Protein AF-Q097K4-F1 (afdb_monomer_lite)

Organism: Stigmatella aurantiaca (strain DW4/3-1) (NCBI:txid378806)

Secondary structure (DSSP, 8-state):
-----------------EEEEEE-TTS-EEEEEE-TTSPBPPPPPPPGGGPPPPP------SSHHHHHHHHHHHHHHHHHHHH-S----SS----------

Foldseek 3Di:
DDDDDPPDPPPPPPQPFDWDWDQDPVRDTDIFTAGPVGDGDADDDDDPVRDDDDDDDDDDPPDPVSVVVVVVVVVVVVVPVVVDDPDCPDDHDPPDDDDDD

Radius of gyration: 23.15 Å; chains: 1; bounding box: 72×37×52 Å

Sequence (101 aa):
MLSGRPCLPHHSAEDTMRRRYTIHRDGDLLVEELDAEGNAIDPEPVPPEERLPVELVVLAPDGEEGRAQLLDLMELALSIEAEGPPPNPNGPDKFKLPVIS

Structure (mmCIF, N/CA/C/O backbone):
data_AF-Q097K4-F1
#
_entry.id   AF-Q097K4-F1
#
loop_
_atom_site.group_PDB
_atom_site.id
_atom_site.type_symbol
_atom_site.label_atom_id
_atom_site.label_alt_id
_atom_site.label_comp_id
_atom_site.label_asym_id
_atom_site.label_entity_id
_atom_site.label_seq_id
_atom_site.pdbx_PDB_ins_code
_atom_site.Cartn_x
_atom_site.Cartn_y
_atom_site.Cartn_z
_atom_site.occupancy
_atom_site.B_iso_or_equiv
_atom_site.auth_seq_id
_atom_site.auth_comp_id
_atom_site.auth_asym_id
_atom_site.auth_atom_id
_atom_site.pdbx_PDB_model_num
ATOM 1 N N . MET A 1 1 ? 54.057 -22.035 -35.093 1.00 40.56 1 MET A N 1
ATOM 2 C CA . MET A 1 1 ? 53.552 -20.674 -34.814 1.00 40.56 1 MET A CA 1
ATOM 3 C C . MET A 1 1 ? 52.034 -20.755 -34.777 1.00 40.56 1 MET A C 1
ATOM 5 O O . MET A 1 1 ? 51.415 -20.829 -35.827 1.00 40.56 1 MET A O 1
ATOM 9 N N . LEU A 1 2 ? 51.451 -20.903 -33.586 1.00 43.19 2 LEU A N 1
ATOM 10 C CA . LEU A 1 2 ? 50.000 -21.001 -33.410 1.00 43.19 2 LEU A CA 1
ATOM 11 C C . LEU A 1 2 ? 49.436 -19.578 -33.377 1.00 43.19 2 LEU A C 1
ATOM 13 O O . LEU A 1 2 ? 49.703 -18.832 -32.439 1.00 43.19 2 LEU A O 1
ATOM 17 N N . SER A 1 3 ? 48.719 -19.185 -34.429 1.00 41.84 3 SER A N 1
ATOM 18 C CA . SER A 1 3 ? 48.012 -17.907 -34.490 1.00 41.84 3 SER A CA 1
ATOM 19 C C . SER A 1 3 ? 46.866 -17.928 -33.477 1.00 41.84 3 SER A C 1
ATOM 21 O O . SER A 1 3 ? 45.863 -18.616 -33.687 1.00 41.84 3 SER A O 1
ATOM 23 N N . GLY A 1 4 ? 47.024 -17.199 -32.373 1.00 40.03 4 GLY A N 1
ATOM 24 C CA . GLY A 1 4 ? 45.947 -16.934 -31.428 1.00 40.03 4 GLY A CA 1
ATOM 25 C C . GLY A 1 4 ? 44.842 -16.158 -32.134 1.00 40.03 4 GLY A C 1
ATOM 26 O O . GLY A 1 4 ? 45.039 -15.013 -32.535 1.00 40.03 4 GLY A O 1
ATOM 27 N N . ARG A 1 5 ? 43.690 -16.801 -32.333 1.00 44.28 5 ARG A N 1
ATOM 28 C CA . ARG A 1 5 ? 42.470 -16.104 -32.743 1.00 44.28 5 ARG A CA 1
ATOM 29 C C . ARG A 1 5 ? 42.081 -15.164 -31.598 1.00 44.28 5 ARG A C 1
ATOM 31 O O . ARG A 1 5 ? 42.009 -15.644 -30.467 1.00 44.28 5 ARG A O 1
ATOM 38 N N . PRO A 1 6 ? 41.840 -13.866 -31.841 1.00 42.97 6 PRO A N 1
ATOM 39 C CA . PRO A 1 6 ? 41.269 -13.016 -30.815 1.00 42.97 6 PRO A CA 1
ATOM 40 C C . PRO A 1 6 ? 39.868 -13.545 -30.517 1.00 42.97 6 PRO A C 1
ATOM 42 O O . PRO A 1 6 ? 39.008 -13.591 -31.398 1.00 42.97 6 PRO A O 1
ATOM 45 N N . CYS A 1 7 ? 39.660 -14.002 -29.286 1.00 35.94 7 CYS A N 1
ATOM 46 C CA . CYS A 1 7 ? 38.328 -14.208 -28.751 1.00 35.94 7 CYS A CA 1
ATOM 47 C C . CYS A 1 7 ? 37.652 -12.836 -28.767 1.00 35.94 7 CYS A C 1
ATOM 49 O O . CYS A 1 7 ? 37.961 -11.980 -27.940 1.00 35.94 7 CYS A O 1
ATOM 51 N N . LEU A 1 8 ? 36.790 -12.597 -29.754 1.00 48.06 8 LEU A N 1
ATOM 52 C CA . LEU A 1 8 ? 35.821 -11.515 -29.668 1.00 48.06 8 LEU A CA 1
ATOM 53 C C . LEU A 1 8 ? 35.042 -11.739 -28.366 1.00 48.06 8 LEU A C 1
ATOM 55 O O . LEU A 1 8 ? 34.588 -12.869 -28.149 1.00 48.06 8 LEU A O 1
ATOM 59 N N . PRO A 1 9 ? 34.881 -10.732 -27.490 1.00 41.81 9 PRO A N 1
ATOM 60 C CA . PRO A 1 9 ? 33.881 -10.844 -26.453 1.00 41.81 9 PRO A CA 1
ATOM 61 C C . PRO A 1 9 ? 32.540 -10.916 -27.180 1.00 41.81 9 PRO A C 1
ATOM 63 O O . PRO A 1 9 ? 32.025 -9.921 -27.688 1.00 41.81 9 PRO A O 1
ATOM 66 N N . HIS A 1 10 ? 31.985 -12.122 -27.265 1.00 38.84 10 HIS A N 1
ATOM 67 C CA . HIS A 1 10 ? 30.548 -12.281 -27.331 1.00 38.84 10 HIS A CA 1
ATOM 68 C C . HIS A 1 10 ? 30.015 -11.680 -26.028 1.00 38.84 10 HIS A C 1
ATOM 70 O O . HIS A 1 10 ? 29.843 -12.381 -25.037 1.00 38.84 10 HIS A O 1
ATOM 76 N N . HIS A 1 11 ? 29.792 -10.365 -26.013 1.00 38.44 11 HIS A N 1
ATOM 77 C CA . HIS A 1 11 ? 28.776 -9.787 -25.151 1.00 38.44 11 HIS A CA 1
ATOM 78 C C . HIS A 1 11 ? 27.442 -10.295 -25.696 1.00 38.44 11 HIS A C 1
ATOM 80 O O . HIS A 1 11 ? 26.761 -9.625 -26.467 1.00 38.44 11 HIS A O 1
ATOM 86 N N . SER A 1 12 ? 27.117 -11.548 -25.369 1.00 40.56 12 SER A N 1
ATOM 87 C CA . SER A 1 12 ? 25.728 -11.958 -25.314 1.00 40.56 12 SER A CA 1
ATOM 88 C C . SER A 1 12 ? 25.077 -11.034 -24.299 1.00 40.56 12 SER A C 1
ATOM 90 O O . SER A 1 12 ? 25.522 -10.946 -23.155 1.00 40.56 12 SER A O 1
ATOM 92 N N . ALA A 1 13 ? 24.083 -10.295 -24.772 1.00 41.97 13 ALA A N 1
ATOM 93 C CA . ALA A 1 13 ? 23.161 -9.512 -23.979 1.00 41.97 13 ALA A CA 1
ATOM 94 C C . ALA A 1 13 ? 22.347 -10.450 -23.072 1.00 41.97 13 ALA A C 1
ATOM 96 O O . ALA A 1 13 ? 21.171 -10.697 -23.302 1.00 41.97 13 ALA A O 1
ATOM 97 N N . GLU A 1 14 ? 23.001 -11.028 -22.073 1.00 47.31 14 GLU A N 1
ATOM 98 C CA . GLU A 1 14 ? 22.340 -11.477 -20.861 1.00 47.31 14 GLU A CA 1
ATOM 99 C C . GLU A 1 14 ? 22.460 -10.308 -19.899 1.00 47.31 14 GLU A C 1
ATOM 101 O O . GLU A 1 14 ? 23.411 -10.186 -19.126 1.00 47.31 14 GLU A O 1
ATOM 106 N N . ASP A 1 15 ? 21.512 -9.388 -20.044 1.00 53.56 15 ASP A N 1
ATOM 107 C CA . ASP A 1 15 ? 21.176 -8.417 -19.021 1.00 53.56 15 ASP A CA 1
ATOM 108 C C . ASP A 1 15 ? 20.769 -9.228 -17.786 1.00 53.56 15 ASP A C 1
ATOM 110 O O . ASP A 1 15 ? 19.637 -9.688 -17.648 1.00 53.56 15 ASP A O 1
ATOM 114 N N . THR A 1 16 ? 21.757 -9.613 -16.975 1.00 59.94 16 THR A N 1
ATOM 115 C CA . THR A 1 16 ? 21.524 -10.403 -15.770 1.00 59.94 16 THR A CA 1
ATOM 116 C C . THR A 1 16 ? 20.621 -9.575 -14.876 1.00 59.94 16 THR A C 1
ATOM 118 O O . THR A 1 16 ? 21.115 -8.661 -14.224 1.00 59.94 16 THR A O 1
ATOM 121 N N . MET A 1 17 ? 19.323 -9.884 -14.849 1.00 68.81 17 MET A N 1
ATOM 122 C CA . MET A 1 17 ? 18.383 -9.319 -13.887 1.00 68.81 17 MET A CA 1
ATOM 123 C C . MET A 1 17 ? 18.961 -9.515 -12.485 1.00 68.81 17 MET A C 1
ATOM 125 O O . MET A 1 17 ? 19.054 -10.636 -11.975 1.00 68.81 17 MET A O 1
ATOM 129 N N . ARG A 1 18 ? 19.414 -8.419 -11.878 1.00 83.88 18 ARG A N 1
ATOM 130 C CA . ARG A 1 18 ? 19.979 -8.406 -10.529 1.00 83.88 18 ARG A CA 1
ATOM 131 C C . ARG A 1 18 ? 18.874 -8.023 -9.563 1.00 83.88 18 ARG A C 1
ATOM 133 O O . ARG A 1 18 ? 18.064 -7.155 -9.859 1.00 83.88 18 ARG A O 1
ATOM 140 N N . ARG A 1 19 ? 18.833 -8.672 -8.401 1.00 90.38 19 ARG A N 1
ATOM 141 C CA . ARG A 1 19 ? 17.842 -8.384 -7.359 1.00 90.38 19 ARG A CA 1
ATOM 142 C C . ARG A 1 19 ? 18.525 -8.087 -6.034 1.00 90.38 19 ARG A C 1
ATOM 144 O O . ARG A 1 19 ? 19.432 -8.823 -5.640 1.00 90.38 19 ARG A O 1
ATOM 151 N N . ARG A 1 20 ? 18.091 -7.029 -5.347 1.00 91.00 20 ARG A N 1
ATOM 152 C CA . ARG A 1 20 ? 18.491 -6.718 -3.969 1.00 91.00 20 ARG A CA 1
ATOM 153 C C . ARG A 1 20 ? 17.371 -7.126 -3.023 1.00 91.00 20 ARG A C 1
ATOM 155 O O . ARG A 1 20 ? 16.231 -6.717 -3.204 1.00 91.00 20 ARG A O 1
ATOM 162 N N . TYR A 1 21 ? 17.726 -7.929 -2.026 1.00 91.38 21 TYR A N 1
ATOM 163 C CA . TYR A 1 21 ? 16.814 -8.417 -0.999 1.00 91.38 21 TYR A CA 1
ATOM 164 C C . TYR A 1 21 ? 17.058 -7.646 0.295 1.00 91.38 21 TYR A C 1
ATOM 166 O O . TYR A 1 21 ? 18.168 -7.689 0.830 1.00 91.38 21 TYR A O 1
ATOM 174 N N . THR A 1 22 ? 16.032 -6.971 0.802 1.00 90.62 22 THR A N 1
ATOM 175 C CA . THR A 1 22 ? 16.083 -6.246 2.075 1.00 90.62 22 THR A CA 1
ATOM 176 C C . THR A 1 22 ? 15.049 -6.844 3.017 1.00 90.62 22 THR A C 1
ATOM 178 O O . THR A 1 22 ? 13.875 -6.909 2.675 1.00 90.62 22 THR A O 1
ATOM 181 N N . ILE A 1 23 ? 15.483 -7.290 4.196 1.00 90.88 23 ILE A N 1
ATOM 182 C CA . ILE A 1 23 ? 14.578 -7.781 5.241 1.00 90.88 23 ILE A CA 1
ATOM 183 C C . ILE A 1 23 ? 14.273 -6.616 6.178 1.00 90.88 23 ILE A C 1
ATOM 185 O O . ILE A 1 23 ? 15.187 -6.049 6.784 1.00 90.88 23 ILE A O 1
ATOM 189 N N . HIS A 1 24 ? 13.001 -6.256 6.289 1.00 87.62 24 HIS A N 1
ATOM 190 C CA . HIS A 1 24 ? 12.525 -5.238 7.213 1.00 87.62 24 HIS A CA 1
ATOM 191 C C . HIS A 1 24 ? 12.351 -5.797 8.637 1.00 87.62 24 HIS A C 1
ATOM 193 O O . HIS A 1 24 ? 12.340 -7.006 8.870 1.00 87.62 24 HIS A O 1
ATOM 199 N N . ARG A 1 25 ? 12.255 -4.904 9.634 1.00 82.31 25 ARG A N 1
ATOM 200 C CA . ARG A 1 25 ? 12.169 -5.289 11.060 1.00 82.31 25 ARG A CA 1
ATOM 201 C C . ARG A 1 25 ? 10.890 -6.046 11.425 1.00 82.31 25 ARG A C 1
ATOM 203 O O . ARG A 1 25 ? 10.905 -6.802 12.390 1.00 82.31 25 ARG A O 1
ATOM 210 N N . ASP A 1 26 ? 9.813 -5.814 10.691 1.00 86.25 26 ASP A N 1
ATOM 211 C CA . ASP A 1 26 ? 8.538 -6.539 10.785 1.00 86.25 26 ASP A CA 1
ATOM 212 C C . ASP A 1 26 ? 8.603 -7.943 10.152 1.00 86.25 26 ASP A C 1
ATOM 214 O O . ASP A 1 26 ? 7.701 -8.750 10.365 1.00 86.25 26 ASP A O 1
ATOM 218 N N . GLY A 1 27 ? 9.705 -8.272 9.467 1.00 86.56 27 GLY A N 1
ATOM 219 C CA . GLY A 1 27 ? 9.915 -9.544 8.786 1.00 86.56 27 GLY A CA 1
ATOM 220 C C . GLY A 1 27 ? 9.590 -9.504 7.294 1.00 86.56 27 GLY A C 1
ATOM 221 O O . GLY A 1 27 ? 9.766 -10.527 6.629 1.00 86.56 27 GLY A O 1
ATOM 222 N N . ASP A 1 28 ? 9.178 -8.353 6.759 1.00 87.25 28 ASP A N 1
ATOM 223 C CA . ASP A 1 28 ? 8.841 -8.228 5.346 1.00 87.25 28 ASP A CA 1
ATOM 224 C C . ASP A 1 28 ? 10.091 -8.316 4.464 1.00 87.25 28 ASP A C 1
ATOM 226 O O . ASP A 1 28 ? 11.141 -7.728 4.745 1.00 87.25 28 ASP A O 1
ATOM 230 N N . LEU A 1 29 ? 9.977 -9.073 3.371 1.00 86.88 29 LEU A N 1
ATOM 231 C CA . LEU A 1 29 ? 11.025 -9.209 2.367 1.00 86.88 29 LEU A CA 1
ATOM 232 C C . LEU A 1 29 ? 10.743 -8.261 1.203 1.00 86.88 29 LEU A C 1
ATOM 234 O O . LEU A 1 29 ? 9.826 -8.486 0.416 1.00 86.88 29 LEU A O 1
ATOM 238 N N . LEU A 1 30 ? 11.585 -7.245 1.057 1.00 84.62 30 LEU A N 1
ATOM 239 C CA . LEU A 1 30 ? 11.577 -6.353 -0.093 1.00 84.62 30 LEU A CA 1
ATOM 240 C C . LEU A 1 30 ? 12.535 -6.874 -1.158 1.00 84.62 30 LEU A C 1
ATOM 242 O O . LEU A 1 30 ? 13.674 -7.245 -0.861 1.00 84.62 30 LEU A O 1
ATOM 246 N N . VAL A 1 31 ? 12.064 -6.877 -2.401 1.00 86.94 31 VAL A N 1
ATOM 247 C CA . VAL A 1 31 ? 12.839 -7.278 -3.575 1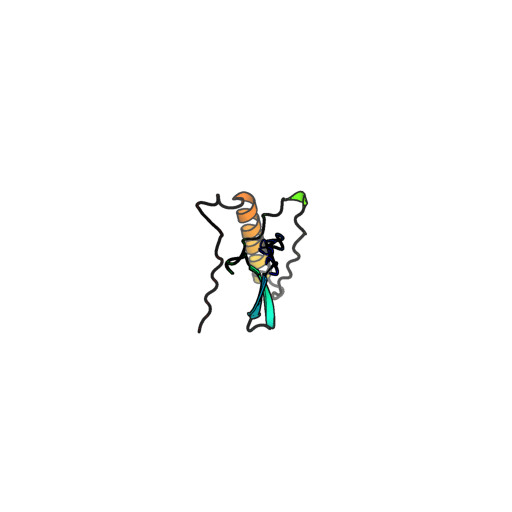.00 86.94 31 VAL A CA 1
ATOM 248 C C . VAL A 1 31 ? 12.864 -6.108 -4.545 1.00 86.94 31 VAL A C 1
ATOM 250 O O . VAL A 1 31 ? 11.824 -5.705 -5.051 1.00 86.94 31 VAL A O 1
ATOM 253 N N . GLU A 1 32 ? 14.053 -5.573 -4.801 1.00 87.50 32 GLU A N 1
ATOM 254 C CA . GLU A 1 32 ? 14.269 -4.519 -5.796 1.00 87.50 32 GLU A CA 1
ATOM 255 C C . GLU A 1 32 ? 14.980 -5.102 -7.013 1.00 87.50 32 GLU A C 1
ATOM 257 O O . GLU A 1 32 ? 15.993 -5.793 -6.863 1.00 87.50 32 GLU A O 1
ATOM 262 N N . GLU A 1 33 ? 14.485 -4.806 -8.212 1.00 88.12 33 GLU A N 1
ATOM 263 C CA . GLU A 1 33 ? 15.185 -5.122 -9.457 1.00 88.12 33 GLU A CA 1
ATOM 264 C C . GLU A 1 33 ? 16.237 -4.051 -9.744 1.00 88.12 33 GLU A C 1
ATOM 266 O O . GLU A 1 33 ? 16.004 -2.863 -9.517 1.00 88.12 33 GLU A O 1
ATOM 271 N N . LEU A 1 34 ? 17.423 -4.480 -10.176 1.00 88.19 34 LEU A N 1
ATOM 272 C CA . LEU A 1 34 ? 18.566 -3.611 -10.416 1.00 88.19 34 LEU A CA 1
ATOM 273 C C . LEU A 1 34 ? 19.004 -3.650 -11.878 1.00 88.19 34 LEU A C 1
ATOM 275 O O . LEU A 1 34 ? 19.031 -4.721 -12.489 1.00 88.19 34 LEU A O 1
ATOM 279 N N . ASP A 1 35 ? 19.421 -2.490 -12.381 1.00 85.62 35 ASP A N 1
ATOM 280 C CA . ASP A 1 35 ? 20.063 -2.339 -13.685 1.00 85.62 35 ASP A CA 1
ATOM 281 C C . ASP A 1 35 ? 21.489 -2.935 -13.698 1.00 85.62 35 ASP A C 1
ATOM 283 O O . ASP A 1 35 ? 22.014 -3.455 -12.697 1.00 85.62 35 ASP A O 1
ATOM 287 N N . ALA A 1 36 ? 22.141 -2.877 -14.860 1.00 85.75 36 ALA A N 1
ATOM 288 C CA . ALA A 1 36 ? 23.498 -3.382 -15.048 1.00 85.75 36 ALA A CA 1
ATOM 289 C C . ALA A 1 36 ? 24.538 -2.649 -14.172 1.00 85.75 36 ALA A C 1
ATOM 291 O O . ALA A 1 36 ? 25.571 -3.228 -13.808 1.00 85.75 36 ALA A O 1
ATOM 292 N N . GLU A 1 37 ? 24.250 -1.410 -13.787 1.00 86.00 37 GLU A N 1
ATOM 293 C CA . GLU A 1 37 ? 25.045 -0.540 -12.926 1.00 86.00 37 GLU A CA 1
ATOM 294 C C . GLU A 1 37 ? 24.764 -0.766 -11.426 1.00 86.00 37 GLU A C 1
ATOM 296 O O . GLU A 1 37 ? 25.538 -0.318 -10.577 1.00 86.00 37 GLU A O 1
ATOM 301 N N . GLY A 1 38 ? 23.715 -1.523 -11.087 1.00 82.19 38 GLY A N 1
ATOM 302 C CA . GLY A 1 38 ? 23.301 -1.841 -9.721 1.00 82.19 38 GLY A CA 1
ATOM 303 C C . GLY A 1 38 ? 22.335 -0.831 -9.086 1.00 82.19 38 GLY A C 1
ATOM 304 O O . GLY A 1 38 ? 22.115 -0.887 -7.870 1.00 82.19 38 GLY A O 1
ATOM 305 N N . ASN A 1 39 ? 21.757 0.085 -9.863 1.00 84.94 39 ASN A N 1
ATOM 306 C CA . ASN A 1 39 ? 20.715 0.999 -9.403 1.00 84.94 39 ASN A CA 1
ATOM 307 C C . ASN A 1 39 ? 19.343 0.333 -9.466 1.00 84.94 39 ASN A C 1
ATOM 309 O O . ASN A 1 39 ? 19.102 -0.517 -10.313 1.00 84.94 39 ASN A O 1
ATOM 313 N N . ALA A 1 40 ? 18.438 0.742 -8.574 1.00 84.50 40 ALA A N 1
ATOM 314 C CA . ALA A 1 40 ? 17.060 0.265 -8.597 1.00 84.50 40 ALA A CA 1
ATOM 315 C C . ALA A 1 40 ? 16.345 0.722 -9.876 1.00 84.50 40 ALA A C 1
ATOM 317 O O . ALA A 1 40 ? 16.407 1.902 -10.231 1.00 84.50 40 ALA A O 1
ATOM 318 N N . ILE A 1 41 ? 15.668 -0.222 -10.522 1.00 84.38 41 ILE A N 1
ATOM 319 C CA . ILE A 1 41 ? 14.786 0.012 -11.659 1.00 84.38 41 ILE A CA 1
ATOM 320 C C . ILE A 1 41 ? 13.420 0.431 -11.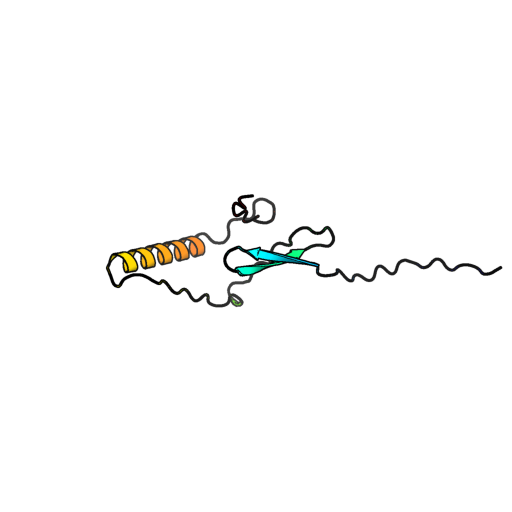115 1.00 84.38 41 ILE A C 1
ATOM 322 O O . ILE A 1 41 ? 12.905 -0.171 -10.172 1.00 84.38 41 ILE A O 1
ATOM 326 N N . ASP A 1 42 ? 12.850 1.478 -11.706 1.00 79.62 42 ASP A N 1
ATOM 327 C CA . ASP A 1 42 ? 11.488 1.914 -11.404 1.00 79.62 42 ASP A CA 1
ATOM 328 C C . ASP A 1 42 ? 10.494 0.913 -12.008 1.00 79.62 42 ASP A C 1
ATOM 330 O O . ASP A 1 42 ? 10.651 0.565 -13.185 1.00 79.62 42 ASP A O 1
ATOM 334 N N . PRO A 1 43 ? 9.497 0.419 -11.254 1.00 75.12 43 PRO A N 1
ATOM 335 C CA . PRO A 1 43 ? 8.505 -0.481 -11.817 1.00 75.12 43 PRO A CA 1
ATOM 336 C C . PRO A 1 43 ? 7.749 0.194 -12.964 1.00 75.12 43 PRO A C 1
ATOM 338 O O . PRO A 1 43 ? 7.367 1.363 -12.889 1.00 75.12 43 PRO A O 1
ATOM 341 N N . GLU A 1 44 ? 7.509 -0.567 -14.028 1.00 77.94 44 GLU A N 1
ATOM 342 C CA . GLU A 1 44 ? 6.716 -0.089 -15.154 1.00 77.94 44 GLU A CA 1
ATOM 343 C C . GLU A 1 44 ? 5.271 0.214 -14.700 1.00 77.94 44 GLU A C 1
ATOM 345 O O . GLU A 1 44 ? 4.674 -0.582 -13.965 1.00 77.94 44 GLU A O 1
ATOM 350 N N . PRO A 1 45 ? 4.679 1.349 -15.118 1.00 78.69 45 PRO A N 1
ATOM 351 C CA . PRO A 1 45 ? 3.294 1.666 -14.797 1.00 78.69 45 PRO A CA 1
ATOM 352 C C . PRO A 1 45 ? 2.320 0.608 -15.329 1.00 78.69 45 PRO A C 1
ATOM 354 O O . PRO A 1 45 ? 2.299 0.316 -16.521 1.00 78.69 45 PRO A O 1
ATOM 357 N N . VAL A 1 46 ? 1.450 0.092 -14.457 1.00 80.31 46 VAL A N 1
ATOM 358 C CA . VAL A 1 46 ? 0.425 -0.891 -14.840 1.00 80.31 46 VAL A CA 1
ATOM 359 C C . VAL A 1 46 ? -0.813 -0.178 -15.409 1.00 80.31 46 VAL A C 1
ATOM 361 O O . VAL A 1 46 ? -1.400 0.680 -14.717 1.00 80.31 46 VAL A O 1
ATOM 364 N N . PRO A 1 47 ? -1.246 -0.508 -16.642 1.00 82.69 47 PRO A N 1
ATOM 365 C CA . PRO A 1 47 ? -2.426 0.102 -17.241 1.00 82.69 47 PRO A CA 1
ATOM 366 C C . PRO A 1 47 ? -3.695 -0.281 -16.454 1.00 82.69 47 PRO A C 1
ATOM 368 O O . PRO A 1 47 ? -3.736 -1.362 -15.865 1.00 82.69 47 PRO A O 1
ATOM 371 N N . PRO A 1 48 ? -4.730 0.585 -16.391 1.00 79.38 48 PRO A N 1
ATOM 372 C CA . PRO A 1 48 ? -5.917 0.368 -15.555 1.00 79.38 48 PRO A CA 1
ATOM 373 C C . PRO A 1 48 ? -6.589 -1.000 -15.720 1.00 79.38 48 PRO A C 1
ATOM 375 O O . PRO A 1 48 ? -7.034 -1.583 -14.737 1.00 79.38 48 PRO A O 1
ATOM 378 N N . GLU A 1 49 ? -6.626 -1.518 -16.943 1.00 84.25 49 GLU A N 1
ATOM 379 C CA . GLU A 1 49 ? -7.198 -2.814 -17.311 1.00 84.25 49 GLU A CA 1
ATOM 380 C C . GLU A 1 49 ? -6.435 -4.031 -16.758 1.00 84.25 49 GLU A C 1
ATOM 382 O O . GLU A 1 49 ? -7.018 -5.109 -16.650 1.00 84.25 49 GLU A O 1
ATOM 387 N N . GLU A 1 50 ? -5.163 -3.870 -16.383 1.00 86.75 50 GLU A N 1
ATOM 388 C CA . GLU A 1 50 ? -4.303 -4.932 -15.837 1.00 86.75 50 GLU A CA 1
ATOM 389 C C . GLU A 1 50 ? -4.113 -4.821 -14.318 1.00 86.75 50 GLU A C 1
ATOM 391 O O . GLU A 1 50 ? -3.490 -5.684 -13.693 1.00 86.75 50 GLU A O 1
ATOM 396 N N . ARG A 1 51 ? -4.657 -3.770 -13.693 1.00 83.38 51 ARG A N 1
ATOM 397 C CA . ARG A 1 51 ? -4.553 -3.577 -12.245 1.00 83.38 51 ARG A CA 1
ATOM 398 C C . ARG A 1 51 ? -5.350 -4.654 -11.518 1.00 83.38 51 ARG A C 1
ATOM 400 O O . ARG A 1 51 ? -6.548 -4.827 -11.736 1.00 83.38 51 ARG A O 1
ATOM 407 N N . LEU A 1 52 ? -4.681 -5.355 -10.610 1.00 85.81 52 LEU A N 1
ATOM 408 C CA . LEU A 1 52 ? -5.331 -6.304 -9.715 1.00 85.81 52 LEU A CA 1
ATOM 409 C C . LEU A 1 52 ? -6.078 -5.551 -8.599 1.00 85.81 52 LEU A C 1
ATOM 411 O O . LEU A 1 52 ? -5.579 -4.528 -8.121 1.00 85.81 52 LEU A O 1
ATOM 415 N N . PRO A 1 53 ? -7.257 -6.035 -8.163 1.00 81.56 53 PRO A N 1
ATOM 416 C CA . PRO A 1 53 ? -7.969 -5.431 -7.046 1.00 81.56 53 PRO A CA 1
ATOM 417 C C . PRO A 1 53 ? -7.139 -5.548 -5.765 1.00 81.56 53 PRO A C 1
ATOM 419 O O . PRO A 1 53 ? -6.601 -6.612 -5.456 1.00 81.56 53 PRO A O 1
ATOM 422 N N . VAL A 1 54 ? -7.063 -4.453 -5.011 1.00 81.44 54 VAL A N 1
ATOM 423 C CA . VAL A 1 54 ? -6.424 -4.422 -3.693 1.00 81.44 54 VAL A CA 1
ATOM 424 C C . VAL A 1 54 ? -7.497 -4.627 -2.632 1.00 81.44 54 VAL A C 1
ATOM 426 O O . VAL A 1 54 ? -8.466 -3.871 -2.566 1.00 81.44 54 VAL A O 1
ATOM 429 N N . GLU A 1 55 ? -7.327 -5.653 -1.802 1.00 84.00 55 GLU A N 1
ATOM 430 C CA . GLU A 1 55 ? -8.165 -5.867 -0.624 1.00 84.00 55 GLU A CA 1
ATOM 431 C C . GLU A 1 55 ? -7.557 -5.140 0.577 1.00 84.00 55 GLU A C 1
ATOM 433 O O . GLU A 1 55 ? -6.369 -5.280 0.871 1.00 84.00 55 GLU A O 1
ATOM 438 N N . LEU A 1 56 ? -8.383 -4.365 1.277 1.00 78.50 56 LEU A N 1
ATOM 439 C CA . LEU A 1 56 ? -7.987 -3.625 2.466 1.00 78.50 56 LEU A CA 1
ATOM 440 C C . LEU A 1 56 ? -8.841 -4.071 3.655 1.00 78.50 56 LEU A C 1
ATOM 442 O O . LEU A 1 56 ? -10.067 -3.970 3.625 1.00 78.50 56 LEU A O 1
ATOM 446 N N . VAL A 1 57 ? -8.180 -4.519 4.723 1.00 82.62 57 VAL A N 1
ATOM 447 C CA . VAL A 1 57 ? -8.823 -4.911 5.981 1.00 82.62 57 VAL A CA 1
ATOM 448 C C . VAL A 1 57 ? -8.447 -3.908 7.065 1.00 82.62 57 VAL A C 1
ATOM 450 O O . VAL A 1 57 ? -7.288 -3.822 7.466 1.00 82.62 57 VAL A O 1
ATOM 453 N N . VAL A 1 58 ? -9.435 -3.161 7.558 1.00 79.62 58 VAL A N 1
ATOM 454 C CA . VAL A 1 58 ? -9.256 -2.225 8.675 1.00 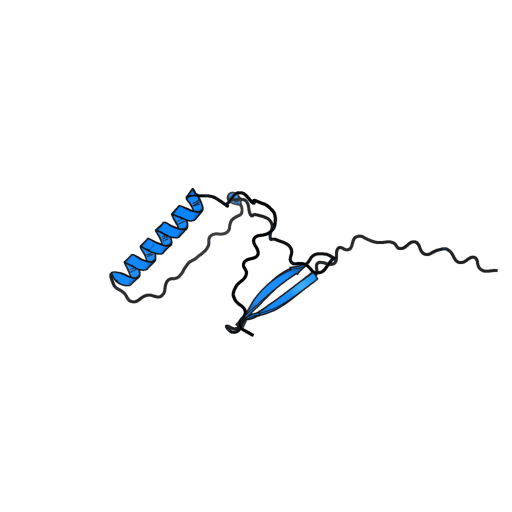79.62 58 VAL A CA 1
ATOM 455 C C . VAL A 1 58 ? -9.699 -2.904 9.965 1.00 79.62 58 VAL A C 1
ATOM 457 O O . VAL A 1 58 ? -10.870 -3.237 10.135 1.00 79.62 58 VAL A O 1
ATOM 460 N N . LEU A 1 59 ? -8.756 -3.104 10.885 1.00 84.69 59 LEU A N 1
ATOM 461 C CA . LEU A 1 59 ? -9.045 -3.597 12.228 1.00 84.69 59 LEU A CA 1
ATOM 462 C C . LEU A 1 59 ? -9.300 -2.401 13.149 1.00 84.69 59 LEU A C 1
ATOM 464 O O . LEU A 1 59 ? -8.359 -1.754 13.604 1.00 84.69 59 LEU A O 1
ATOM 468 N N . ALA A 1 60 ? -10.570 -2.115 13.422 1.00 82.50 60 ALA A N 1
ATOM 469 C CA . ALA A 1 60 ? -10.986 -1.028 14.304 1.00 82.50 60 ALA A CA 1
ATOM 470 C C . ALA A 1 60 ? -12.060 -1.504 15.301 1.00 82.50 60 ALA A C 1
ATOM 472 O O . ALA A 1 60 ? -12.767 -2.472 15.016 1.00 82.50 60 ALA A O 1
ATOM 473 N N . PRO A 1 61 ? -12.198 -0.853 16.473 1.00 82.88 61 PRO A N 1
ATOM 474 C CA . PRO A 1 61 ? -13.323 -1.092 17.371 1.00 82.88 61 PRO A CA 1
ATOM 475 C C . PRO A 1 61 ? -14.654 -0.775 16.681 1.00 82.88 61 PRO A C 1
ATOM 477 O O . PRO A 1 61 ? -14.749 0.215 15.953 1.00 82.88 61 PRO A O 1
ATOM 480 N N . ASP A 1 62 ? -15.692 -1.561 16.969 1.00 79.44 62 ASP A N 1
ATOM 481 C CA . ASP A 1 62 ? -17.045 -1.298 16.474 1.00 79.44 62 ASP A CA 1
ATOM 482 C C . ASP A 1 62 ? -17.593 -0.004 17.099 1.00 79.44 62 ASP A C 1
ATOM 484 O O . ASP A 1 62 ? -18.090 0.017 18.228 1.00 79.44 62 ASP A O 1
ATOM 488 N N . GLY A 1 63 ? -17.467 1.102 16.369 1.00 86.19 63 GLY A N 1
ATOM 489 C CA . GLY A 1 63 ? -17.876 2.428 16.813 1.00 86.19 63 GLY A CA 1
ATOM 490 C C . GLY A 1 63 ? -17.819 3.463 15.693 1.00 86.19 63 GLY A C 1
ATOM 491 O O . GLY A 1 63 ? -17.289 3.213 14.610 1.00 86.19 63 GLY A O 1
ATOM 492 N N . GLU A 1 64 ? -18.374 4.646 15.957 1.00 88.50 64 GLU A N 1
ATOM 493 C CA . GLU A 1 64 ? -18.419 5.743 14.978 1.00 88.50 64 GLU A CA 1
ATOM 494 C C . GLU A 1 64 ? -17.021 6.179 14.520 1.00 88.50 64 GLU A C 1
ATOM 496 O O . GLU A 1 64 ? -16.837 6.498 13.350 1.00 88.50 64 GLU A O 1
ATOM 501 N N . GLU A 1 65 ? -16.031 6.092 15.408 1.00 86.38 65 GLU A N 1
ATOM 502 C CA . GLU A 1 65 ? -14.635 6.435 15.130 1.00 86.38 65 GLU A CA 1
ATOM 503 C C . GLU A 1 65 ? -14.013 5.547 14.038 1.00 86.38 65 GLU A C 1
ATOM 505 O O . GLU A 1 65 ? -13.408 6.047 13.093 1.00 86.38 65 GLU A O 1
ATOM 510 N N . GLY A 1 66 ? -14.210 4.224 14.112 1.00 86.00 66 GLY A N 1
ATOM 511 C CA . GLY A 1 66 ? -13.696 3.298 13.097 1.00 86.00 66 GLY A CA 1
ATOM 512 C C . GLY A 1 66 ? -14.361 3.512 11.735 1.00 86.00 66 GLY A C 1
ATOM 513 O O . GLY A 1 66 ? -13.716 3.414 10.692 1.00 86.00 66 GLY A O 1
ATOM 514 N N . ARG A 1 67 ? -15.649 3.878 11.740 1.00 86.56 67 ARG A N 1
ATOM 515 C CA . ARG A 1 67 ? -16.376 4.235 10.519 1.00 86.56 67 ARG A CA 1
ATOM 516 C C . ARG A 1 67 ? -15.870 5.546 9.917 1.00 86.56 67 ARG A C 1
ATOM 518 O O . ARG A 1 67 ? -15.760 5.620 8.699 1.00 86.56 67 ARG A O 1
ATOM 525 N N . ALA A 1 68 ? -15.572 6.548 10.741 1.00 90.25 68 ALA A N 1
ATOM 526 C CA . ALA A 1 68 ? -14.997 7.809 10.283 1.00 90.25 68 ALA A CA 1
ATOM 527 C C . ALA A 1 68 ? -13.631 7.582 9.618 1.00 90.25 68 ALA A C 1
ATOM 529 O O . ALA A 1 68 ? -13.441 7.987 8.478 1.00 90.25 68 ALA A O 1
ATOM 530 N N . GLN A 1 69 ? -12.746 6.805 10.250 1.00 86.69 69 GLN A N 1
ATOM 531 C CA . GLN A 1 69 ? -11.433 6.470 9.684 1.00 86.69 69 GLN A CA 1
ATOM 532 C C . GLN A 1 69 ? -11.528 5.720 8.348 1.00 86.69 69 GLN A C 1
ATOM 534 O O . GLN A 1 69 ? -10.737 5.969 7.438 1.00 86.69 69 GLN A O 1
ATOM 539 N N . LEU A 1 70 ? -12.505 4.817 8.201 1.00 86.94 70 LEU A N 1
ATOM 540 C CA . LEU A 1 70 ? -12.749 4.150 6.921 1.00 86.94 70 LEU A CA 1
ATOM 541 C C . LEU A 1 70 ? -13.199 5.144 5.841 1.00 86.94 70 LEU A C 1
ATOM 543 O O . LEU A 1 70 ? -12.749 5.046 4.703 1.00 86.94 70 LEU A O 1
ATOM 547 N N . LEU A 1 71 ? -14.074 6.091 6.185 1.00 91.12 71 LEU A N 1
ATOM 548 C CA . LEU A 1 71 ? -14.548 7.109 5.246 1.00 91.12 71 LEU A CA 1
ATOM 549 C C . LEU A 1 71 ? -13.416 8.042 4.804 1.00 91.12 71 LEU A C 1
ATOM 551 O O . LEU A 1 71 ? -13.290 8.283 3.607 1.00 91.12 71 LEU A O 1
ATOM 555 N N . ASP A 1 72 ? -12.563 8.478 5.731 1.00 90.69 72 ASP A N 1
ATOM 556 C CA . ASP A 1 72 ? -11.398 9.315 5.423 1.00 90.69 72 ASP A CA 1
ATOM 557 C C . ASP A 1 72 ? -10.438 8.599 4.458 1.00 90.69 72 ASP A C 1
ATOM 559 O O . ASP A 1 72 ? -9.933 9.185 3.499 1.00 90.69 72 ASP A O 1
ATOM 563 N N . LEU A 1 73 ? -10.215 7.296 4.665 1.00 88.75 73 LEU A N 1
ATOM 564 C CA . LEU A 1 73 ? -9.376 6.493 3.778 1.00 88.75 73 LEU A CA 1
ATOM 565 C C . LEU A 1 73 ? -9.994 6.325 2.383 1.00 88.75 73 LEU A C 1
ATOM 567 O O . LEU A 1 73 ? -9.277 6.360 1.382 1.00 88.75 73 LEU A O 1
ATOM 571 N N . MET A 1 74 ? -11.315 6.155 2.300 1.00 89.00 74 MET A N 1
ATOM 572 C CA . MET A 1 74 ? -12.020 6.096 1.018 1.00 89.00 74 MET A CA 1
ATOM 573 C C . MET A 1 74 ? -11.965 7.435 0.274 1.00 89.00 74 MET A C 1
ATOM 575 O O . MET A 1 74 ? -11.812 7.441 -0.946 1.00 89.00 74 MET A O 1
ATOM 579 N N . GLU A 1 75 ? -12.059 8.558 0.988 1.00 92.38 75 GLU A N 1
ATOM 580 C CA . GLU A 1 75 ? -11.910 9.894 0.406 1.00 92.38 75 GLU A CA 1
ATOM 581 C C . GLU A 1 75 ? -10.496 10.104 -0.149 1.00 92.38 75 GLU A C 1
ATOM 583 O O . GLU A 1 75 ? -10.350 10.553 -1.286 1.00 92.38 75 GLU A O 1
ATOM 588 N N . LEU A 1 76 ? -9.465 9.697 0.598 1.00 87.62 76 LEU A N 1
ATOM 589 C CA . LEU A 1 76 ? -8.076 9.738 0.137 1.00 87.62 76 LEU A CA 1
ATOM 590 C C . LEU A 1 76 ? -7.851 8.879 -1.116 1.00 87.62 76 LEU A C 1
ATOM 592 O O . LEU A 1 76 ? -7.172 9.300 -2.050 1.00 87.62 76 LEU A O 1
ATOM 596 N N . ALA A 1 77 ? -8.409 7.668 -1.155 1.00 85.69 77 ALA A N 1
ATOM 597 C CA . ALA A 1 77 ? -8.284 6.802 -2.324 1.00 85.69 77 ALA A CA 1
ATOM 598 C C . ALA A 1 77 ? -8.927 7.442 -3.567 1.00 85.69 77 ALA A C 1
ATOM 600 O O . ALA A 1 77 ? -8.335 7.437 -4.647 1.00 85.69 77 ALA A O 1
ATOM 601 N N . LEU A 1 78 ? -10.108 8.046 -3.396 1.00 86.69 78 LEU A N 1
ATOM 602 C CA . LEU A 1 78 ? -10.819 8.737 -4.467 1.00 86.69 78 LEU A CA 1
ATOM 603 C C . LEU A 1 78 ? -10.064 9.984 -4.948 1.00 86.69 78 LEU A C 1
ATOM 605 O O . LEU A 1 78 ? -10.023 10.243 -6.149 1.00 86.69 78 LEU A O 1
ATOM 609 N N . SER A 1 79 ? -9.466 10.761 -4.039 1.00 85.75 79 SER A N 1
ATOM 610 C CA . SER A 1 79 ? -8.714 11.960 -4.421 1.00 85.75 79 SER A CA 1
ATOM 611 C C . SER A 1 79 ? -7.486 11.606 -5.257 1.00 85.75 79 SER A C 1
ATOM 613 O O . SER A 1 79 ? -7.261 12.228 -6.291 1.00 85.75 79 SER A O 1
ATOM 615 N N . ILE A 1 80 ? -6.753 10.555 -4.877 1.00 82.75 80 ILE A N 1
ATOM 616 C CA . ILE A 1 80 ? -5.595 10.056 -5.632 1.00 82.75 80 ILE A CA 1
ATOM 617 C C . ILE A 1 80 ? -6.022 9.549 -7.016 1.00 82.75 80 ILE A C 1
ATOM 619 O O . ILE A 1 80 ? -5.357 9.831 -8.014 1.00 82.75 80 ILE A O 1
ATOM 623 N N . GLU A 1 81 ? -7.139 8.822 -7.106 1.00 79.81 81 GLU A N 1
ATOM 624 C CA . GLU A 1 81 ? -7.669 8.362 -8.393 1.00 79.81 81 GLU A CA 1
ATOM 625 C C . GLU A 1 81 ? -8.071 9.539 -9.297 1.00 79.81 81 GLU A C 1
ATOM 627 O O . GLU A 1 81 ? -7.794 9.520 -10.498 1.00 79.81 81 GLU A O 1
ATOM 632 N N . ALA A 1 82 ? -8.682 10.578 -8.720 1.00 83.06 82 ALA A N 1
ATOM 633 C CA . ALA A 1 82 ? -9.136 11.762 -9.442 1.00 83.06 82 ALA A CA 1
ATOM 634 C C . ALA A 1 82 ? -7.988 12.681 -9.895 1.00 83.06 82 ALA A C 1
ATOM 636 O O . ALA A 1 82 ? -8.062 13.253 -10.983 1.00 83.06 82 ALA A O 1
ATOM 637 N N . GLU A 1 83 ? -6.938 12.832 -9.083 1.00 78.88 83 GLU A N 1
ATOM 638 C CA . GLU A 1 83 ? -5.737 13.605 -9.432 1.00 78.88 83 GLU A CA 1
ATOM 639 C C . GLU A 1 83 ? -4.894 12.900 -10.504 1.00 78.88 83 GLU A C 1
ATOM 641 O O . GLU A 1 83 ? -4.188 13.556 -11.275 1.00 78.88 83 GLU A O 1
ATOM 646 N N . GLY A 1 84 ? -5.029 11.575 -10.610 1.00 65.44 84 GLY A N 1
ATOM 647 C CA . GLY A 1 84 ? -4.210 10.753 -11.486 1.00 65.44 84 GLY A CA 1
ATOM 648 C C . GLY A 1 84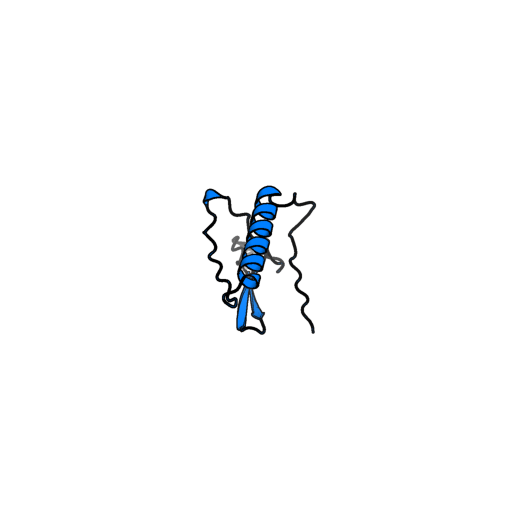 ? -2.750 10.701 -11.017 1.00 65.44 84 GLY A C 1
ATOM 649 O O . GLY A 1 84 ? -2.363 11.352 -10.045 1.00 65.44 84 GLY A O 1
ATOM 650 N N . PRO A 1 85 ? -1.897 9.910 -11.687 1.00 61.28 85 PRO A N 1
ATOM 651 C CA . PRO A 1 85 ? -0.476 9.924 -11.379 1.00 61.28 85 PRO A CA 1
ATOM 652 C C . PRO A 1 85 ? 0.076 11.339 -11.616 1.00 61.28 85 PRO A C 1
ATOM 654 O O . PRO A 1 85 ? -0.236 11.934 -12.656 1.00 61.28 85 PRO A O 1
ATOM 657 N N . PRO A 1 86 ? 0.901 11.889 -10.705 1.00 57.50 86 PRO A N 1
ATOM 658 C CA . PRO A 1 86 ? 1.524 13.180 -10.945 1.00 57.50 86 PRO A CA 1
ATOM 659 C C . PRO A 1 86 ? 2.329 13.131 -12.255 1.00 57.50 86 PRO A C 1
ATOM 661 O O . PRO A 1 86 ? 2.933 12.101 -12.576 1.00 57.50 86 PRO A O 1
ATOM 664 N N . PRO A 1 87 ? 2.364 14.224 -13.040 1.00 54.25 87 PRO A N 1
ATOM 665 C CA . PRO A 1 87 ? 3.216 14.276 -14.216 1.00 54.25 87 PRO A CA 1
ATOM 666 C C . PRO A 1 87 ? 4.670 14.165 -13.755 1.00 54.25 87 PRO A C 1
ATOM 668 O O . PRO A 1 87 ? 5.150 15.053 -13.055 1.00 54.25 87 PRO A O 1
ATOM 671 N N . ASN A 1 88 ? 5.348 13.077 -14.140 1.00 52.69 88 ASN A N 1
ATOM 672 C CA . ASN 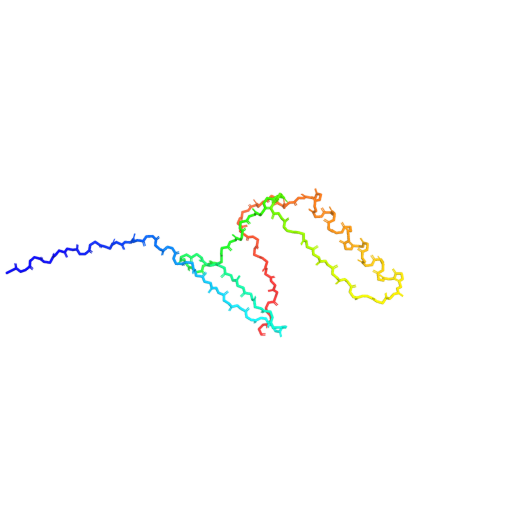A 1 88 ? 6.753 12.818 -13.821 1.00 52.69 88 ASN A CA 1
ATOM 673 C C . ASN A 1 88 ? 7.602 14.040 -14.222 1.00 52.69 88 ASN A C 1
ATOM 675 O O . ASN A 1 88 ? 7.794 14.273 -15.421 1.00 52.69 88 ASN A O 1
ATOM 679 N N . PRO A 1 89 ? 8.098 14.849 -13.266 1.00 48.34 89 PRO A N 1
ATOM 680 C CA . PRO A 1 89 ? 8.786 16.073 -13.620 1.00 48.34 89 PRO A CA 1
ATOM 681 C C . PRO A 1 89 ? 10.281 15.862 -13.874 1.00 48.34 89 PRO A C 1
ATOM 683 O O . PRO A 1 89 ? 10.894 16.834 -14.295 1.00 48.34 89 PRO A O 1
ATOM 686 N N . ASN A 1 90 ? 10.854 14.669 -13.614 1.00 56.19 90 ASN A N 1
ATOM 687 C CA . ASN A 1 90 ? 12.164 14.137 -14.054 1.00 56.19 90 ASN A CA 1
ATOM 688 C C . ASN A 1 90 ? 12.621 12.976 -13.124 1.00 56.19 90 ASN A C 1
ATOM 690 O O . ASN A 1 90 ? 13.264 13.227 -12.103 1.00 56.19 90 ASN A O 1
ATOM 694 N N . GLY A 1 91 ? 12.407 11.713 -13.507 1.00 48.25 91 GLY A N 1
ATOM 695 C CA . GLY A 1 91 ? 13.054 10.540 -12.885 1.00 48.25 91 GLY A CA 1
ATOM 696 C C . GLY A 1 91 ? 12.250 9.837 -11.777 1.00 48.25 91 GLY A C 1
ATOM 697 O O . GLY A 1 91 ? 11.213 10.345 -11.367 1.00 48.25 91 GLY A O 1
ATOM 698 N N . PRO A 1 92 ? 12.704 8.645 -11.335 1.00 47.19 92 PRO A N 1
ATOM 699 C CA . PRO A 1 92 ? 11.887 7.696 -10.586 1.00 47.19 92 PRO A CA 1
ATOM 700 C C . PRO A 1 92 ? 11.595 8.213 -9.184 1.00 47.19 92 PRO A C 1
ATOM 702 O O . PRO A 1 92 ? 12.505 8.694 -8.491 1.00 47.19 92 PRO A O 1
ATOM 705 N N . ASP A 1 93 ? 10.334 8.101 -8.775 1.00 49.19 93 ASP A N 1
ATOM 706 C CA . ASP A 1 93 ? 9.857 8.475 -7.451 1.00 49.19 93 ASP A CA 1
ATOM 707 C C . ASP A 1 93 ? 10.525 7.574 -6.412 1.00 49.19 93 ASP A C 1
ATOM 709 O O . ASP A 1 93 ? 10.062 6.494 -6.052 1.00 49.19 93 ASP A O 1
ATOM 713 N N . LYS A 1 94 ? 11.681 8.023 -5.917 1.00 45.97 94 LYS A N 1
ATOM 714 C CA . LYS A 1 94 ? 12.378 7.380 -4.807 1.00 45.97 94 LYS A CA 1
ATOM 715 C C . LYS A 1 94 ? 11.528 7.574 -3.559 1.00 45.97 94 LYS A C 1
ATOM 717 O O . LYS A 1 94 ? 11.738 8.534 -2.816 1.00 45.97 94 LYS A O 1
ATOM 722 N N . PHE A 1 95 ? 10.611 6.643 -3.309 1.00 48.09 95 PHE A N 1
ATOM 723 C CA . PHE A 1 95 ? 10.001 6.442 -2.001 1.00 48.09 95 PHE A CA 1
ATOM 724 C C . PHE A 1 95 ? 11.126 6.173 -0.990 1.00 48.09 95 PHE A C 1
ATOM 726 O O . PHE A 1 95 ? 11.617 5.058 -0.831 1.00 48.09 95 PHE A O 1
ATOM 733 N N . LYS A 1 96 ? 11.613 7.232 -0.339 1.00 46.50 96 LYS A N 1
ATOM 734 C CA . LYS A 1 96 ? 12.604 7.145 0.734 1.00 46.50 96 LYS A CA 1
ATOM 735 C C . LYS A 1 96 ? 11.869 7.103 2.063 1.00 46.50 96 LYS A C 1
ATOM 737 O O . LYS A 1 96 ? 11.513 8.145 2.607 1.00 46.50 96 LYS A O 1
ATOM 742 N N . LEU A 1 97 ? 11.681 5.902 2.598 1.00 48.47 97 LEU A N 1
ATOM 743 C CA . LEU A 1 97 ? 11.329 5.738 4.004 1.00 48.47 97 LEU A CA 1
ATOM 744 C C . LEU A 1 97 ? 12.568 6.020 4.876 1.00 48.47 97 LEU A C 1
ATOM 746 O O . LEU A 1 97 ? 13.686 5.669 4.483 1.00 48.47 97 LEU A O 1
ATOM 750 N N . PRO A 1 98 ? 12.414 6.671 6.043 1.00 38.88 98 PRO A N 1
ATOM 751 C CA . PRO A 1 98 ? 13.531 6.959 6.930 1.00 38.88 98 PRO A CA 1
ATOM 752 C C . PRO A 1 98 ? 14.070 5.657 7.537 1.00 38.88 98 PRO A C 1
ATOM 754 O O . PRO A 1 98 ? 13.515 5.116 8.490 1.00 38.88 98 PRO A O 1
ATOM 757 N N . VAL A 1 99 ? 15.182 5.162 6.994 1.00 45.94 99 VAL A N 1
ATOM 758 C CA . VAL A 1 99 ? 15.992 4.126 7.642 1.00 45.94 99 VAL A CA 1
ATOM 759 C C . VAL A 1 99 ? 16.738 4.793 8.797 1.00 45.94 99 VAL A C 1
ATOM 761 O O . VAL A 1 99 ? 17.622 5.620 8.578 1.00 45.94 99 VAL A O 1
ATOM 764 N N . ILE A 1 100 ? 16.348 4.478 10.032 1.00 45.03 100 ILE A N 1
ATOM 765 C CA . ILE A 1 100 ? 17.056 4.932 11.233 1.00 45.03 100 ILE A CA 1
ATOM 766 C C . ILE A 1 100 ? 18.201 3.943 11.487 1.00 45.03 100 ILE A C 1
ATOM 768 O O . ILE A 1 100 ? 17.946 2.789 11.846 1.00 45.03 100 ILE A O 1
ATOM 772 N N . SE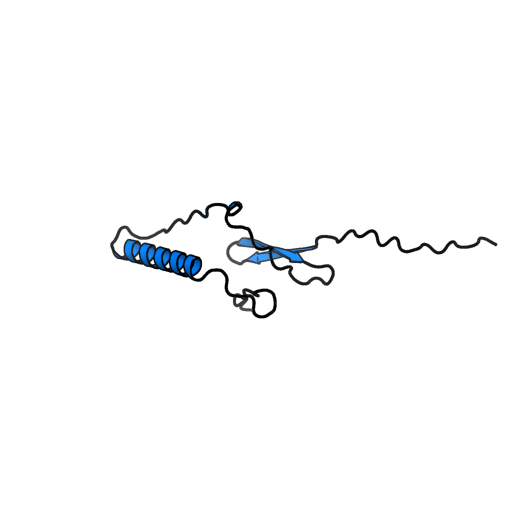R A 1 101 ? 19.433 4.402 11.248 1.00 39.91 101 SER A N 1
ATOM 773 C CA . SER A 1 101 ? 20.686 3.716 11.603 1.00 39.91 101 SER A CA 1
ATOM 774 C C . SER A 1 101 ? 20.924 3.674 13.108 1.00 39.91 101 SER A C 1
ATOM 776 O O . SER A 1 101 ? 20.581 4.670 13.785 1.00 39.91 101 SER A O 1
#

pLDDT: mean 72.1, std 18.66, range [35.94, 92.38]